Protein AF-K1ML30-F1 (afdb_monomer)

Mean predicted aligned error: 3.65 Å

InterPro domains:
  IPR010315 Protein of unknown function DUF915, hydrolase-like [PF06028] (2-61)
  IPR029058 Alpha/Beta hydrolase fold [G3DSA:3.40.50.1820] (1-61)

Solvent-a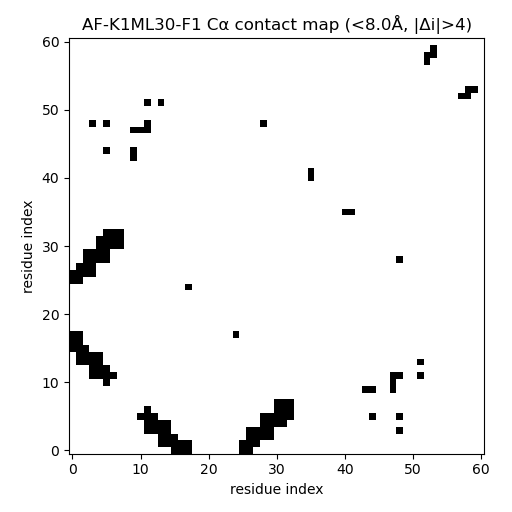ccessible surface area (backbone atoms only — not comparable to full-atom values): 3780 Å² total; per-residue (Å²): 97,30,38,35,42,28,44,81,87,46,53,69,46,78,47,76,49,76,65,89,85,61,74,88,75,70,72,49,77,47,54,72,54,74,80,66,85,53,65,71,58,54,54,51,38,55,51,40,48,52,52,52,49,24,72,75,69,66,62,75,134

Radius of gyration: 12.0 Å; Cα contacts (8 Å, |Δi|>4): 70; chains: 1; bounding box: 28×20×30 Å

Nearest PDB structures (foldseek):
  3fle-assembly2_B  TM=9.191E-01  e=2.011E-03  Staphylococcus epidermidis ATCC 12228
  3lp5-assembly1_A  TM=8.534E-01  e=6.723E-03  Lactiplantibacillus plantarum
  3ds8-assembly1_A  TM=8.481E-01  e=6.517E-02  Listeria innocua

Organism: NCBI:txid883092

Foldseek 3Di:
DKEWEQEPVLDTDIDDDDDPPDDPDDYHYDYPPPVPPDPVVVVSSVVSVVVVCCVVPVDDD

pLDDT: mean 90.79, std 6.66, range [71.12, 97.38]

Sequence (61 aa):
MIRAEVAPNGKVSLSGSWKKGAKNPIAEVNYENNRELNFSRHGVYATNVVKALQKRYGIKK

Structure (mmCIF, N/CA/C/O backbone):
data_AF-K1ML30-F1
#
_entry.id   AF-K1ML30-F1
#
loop_
_atom_site.group_PDB
_atom_site.id
_atom_site.type_symbol
_atom_site.label_atom_id
_atom_site.label_alt_id
_atom_site.label_comp_id
_atom_site.label_asym_id
_atom_site.label_entity_id
_atom_site.label_seq_id
_atom_site.pdbx_PDB_ins_code
_atom_site.Cartn_x
_atom_site.Cartn_y
_atom_site.Cartn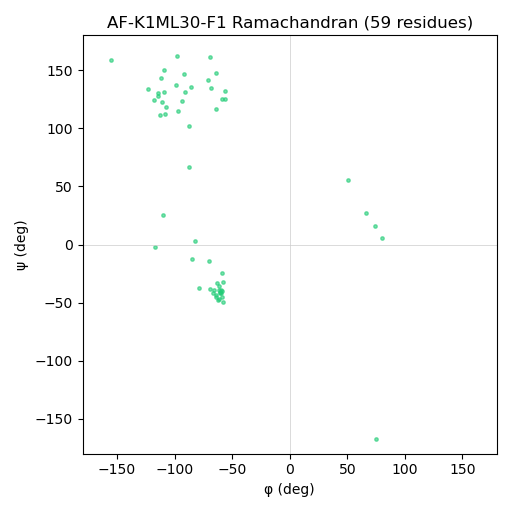_z
_atom_site.occupancy
_atom_site.B_iso_or_equiv
_atom_site.auth_seq_id
_atom_site.auth_comp_id
_atom_site.auth_asym_id
_atom_site.auth_atom_id
_atom_site.pdbx_PDB_model_num
ATOM 1 N N . MET A 1 1 ? -5.689 -11.301 7.586 1.00 81.94 1 MET A N 1
ATOM 2 C CA . MET A 1 1 ? -4.364 -10.873 7.086 1.00 81.94 1 MET A CA 1
ATOM 3 C C . MET A 1 1 ? -4.599 -9.998 5.869 1.00 81.94 1 MET A C 1
ATOM 5 O O . MET A 1 1 ? -5.640 -10.163 5.237 1.00 81.94 1 MET A O 1
ATOM 9 N N . ILE A 1 2 ? -3.712 -9.044 5.590 1.00 93.75 2 ILE A N 1
ATOM 10 C CA . ILE A 1 2 ? -3.799 -8.218 4.382 1.00 93.75 2 ILE A CA 1
ATOM 11 C C . ILE A 1 2 ? -2.638 -8.556 3.452 1.00 93.75 2 ILE A C 1
ATOM 13 O O . ILE A 1 2 ? -1.528 -8.806 3.929 1.00 93.75 2 ILE A O 1
ATOM 17 N N . ARG A 1 3 ? -2.904 -8.533 2.149 1.00 96.38 3 ARG A N 1
ATOM 18 C CA . ARG A 1 3 ? -1.900 -8.706 1.104 1.00 96.38 3 ARG A CA 1
ATOM 19 C C . ARG A 1 3 ? -1.913 -7.500 0.174 1.00 96.38 3 ARG A C 1
ATOM 21 O O . ARG A 1 3 ? -2.984 -7.020 -0.201 1.00 96.38 3 ARG A O 1
ATOM 28 N N . ALA A 1 4 ? -0.731 -6.988 -0.136 1.00 97.00 4 ALA A N 1
ATOM 29 C CA . ALA A 1 4 ? -0.516 -5.896 -1.067 1.00 97.00 4 ALA A CA 1
ATOM 30 C C . ALA A 1 4 ? 0.131 -6.447 -2.337 1.00 97.00 4 ALA A C 1
ATOM 32 O O . ALA A 1 4 ? 1.278 -6.881 -2.314 1.00 97.00 4 ALA A O 1
ATOM 33 N N . GLU A 1 5 ? -0.615 -6.418 -3.432 1.00 96.94 5 GLU A N 1
A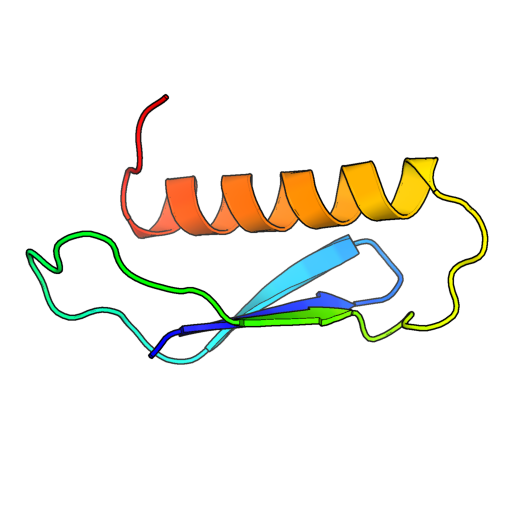TOM 34 C CA . GLU A 1 5 ? -0.136 -6.795 -4.759 1.00 96.94 5 GLU A CA 1
ATOM 35 C C . GLU A 1 5 ? 0.343 -5.528 -5.468 1.00 96.94 5 GLU A C 1
ATOM 37 O O . GLU A 1 5 ? -0.411 -4.552 -5.569 1.00 96.94 5 GLU A O 1
ATOM 42 N N . VAL A 1 6 ? 1.597 -5.518 -5.918 1.00 96.12 6 VAL A N 1
ATOM 43 C CA . VAL A 1 6 ? 2.211 -4.377 -6.601 1.00 96.12 6 VAL A CA 1
ATOM 44 C C . VAL A 1 6 ? 2.492 -4.741 -8.051 1.00 96.12 6 VAL A C 1
ATOM 46 O O . VAL A 1 6 ? 3.382 -5.541 -8.343 1.00 96.12 6 VAL A O 1
ATOM 49 N N . ALA A 1 7 ? 1.758 -4.103 -8.958 1.00 94.50 7 ALA A N 1
ATOM 50 C CA . ALA A 1 7 ? 1.939 -4.268 -10.394 1.00 94.50 7 ALA A CA 1
ATOM 51 C C . ALA A 1 7 ? 3.269 -3.641 -10.871 1.00 94.50 7 ALA A C 1
ATOM 53 O O . ALA A 1 7 ? 3.799 -2.747 -10.203 1.00 94.50 7 ALA A O 1
ATOM 54 N N . PRO A 1 8 ? 3.795 -4.000 -12.061 1.00 91.06 8 PRO A N 1
ATOM 55 C CA . PRO A 1 8 ? 5.058 -3.456 -12.578 1.00 91.06 8 PRO A CA 1
ATOM 56 C C . PRO A 1 8 ? 5.077 -1.926 -12.736 1.00 91.06 8 PRO A C 1
ATOM 58 O O . PRO A 1 8 ? 6.128 -1.293 -12.675 1.00 91.06 8 PRO A O 1
ATOM 61 N N . ASN A 1 9 ? 3.911 -1.298 -12.891 1.00 91.69 9 ASN A N 1
ATOM 62 C CA . ASN A 1 9 ? 3.778 0.162 -12.923 1.00 91.69 9 ASN A CA 1
ATOM 63 C C . ASN A 1 9 ? 3.729 0.815 -11.523 1.00 91.69 9 ASN A C 1
ATOM 65 O O . ASN A 1 9 ? 3.534 2.023 -11.414 1.00 91.69 9 ASN A O 1
ATOM 69 N N . GLY A 1 10 ? 3.873 0.035 -10.449 1.00 92.38 10 GLY A N 1
ATOM 70 C CA . GLY A 1 10 ? 3.839 0.493 -9.062 1.00 92.38 10 GLY A CA 1
ATOM 71 C C . GLY A 1 10 ? 2.439 0.707 -8.484 1.00 92.38 10 GLY A C 1
ATOM 72 O O . GLY A 1 10 ? 2.330 1.201 -7.358 1.00 92.38 10 GLY A O 1
ATOM 73 N N . LYS A 1 11 ? 1.369 0.363 -9.215 1.00 96.19 11 LYS A N 1
ATOM 74 C CA . LYS A 1 11 ? -0.004 0.391 -8.693 1.00 96.19 11 LYS A CA 1
ATOM 75 C C . LYS A 1 11 ? -0.181 -0.704 -7.641 1.00 96.19 11 LYS A C 1
ATOM 77 O O . LYS A 1 11 ? 0.216 -1.842 -7.865 1.00 96.19 11 LYS A O 1
ATOM 82 N N . VAL A 1 12 ? -0.814 -0.352 -6.522 1.00 97.38 12 VAL A N 1
ATOM 83 C CA . VAL A 1 12 ? -1.034 -1.261 -5.389 1.00 97.38 12 VAL A CA 1
ATOM 84 C C . VAL A 1 12 ? -2.506 -1.643 -5.279 1.00 97.38 12 VAL A C 1
ATOM 86 O O . VAL A 1 12 ? -3.376 -0.768 -5.244 1.00 97.38 12 VAL A O 1
ATOM 89 N N . SER A 1 13 ? -2.768 -2.940 -5.149 1.00 97.06 13 SER A N 1
ATOM 90 C CA . SER A 1 13 ? -4.074 -3.512 -4.818 1.00 97.06 13 SER A CA 1
ATOM 91 C C . SER A 1 13 ? -4.004 -4.188 -3.450 1.00 97.06 13 SER A C 1
ATOM 93 O O . SER A 1 13 ? -3.095 -4.968 -3.187 1.00 97.06 13 SER A O 1
ATOM 95 N N . LEU A 1 14 ? -4.958 -3.889 -2.562 1.00 96.75 14 LEU A N 1
ATOM 96 C CA . LEU A 1 14 ? -5.006 -4.465 -1.214 1.00 96.75 14 LEU A CA 1
ATOM 97 C C . LEU A 1 14 ? -6.135 -5.490 -1.104 1.00 96.75 14 LEU A C 1
ATOM 99 O O . LEU A 1 14 ? -7.307 -5.119 -1.195 1.00 96.75 14 LEU A O 1
ATOM 103 N N . SER A 1 15 ? -5.802 -6.745 -0.814 1.00 96.38 15 SER A N 1
ATOM 104 C CA . SER A 1 15 ? -6.771 -7.814 -0.556 1.00 96.38 15 SER A CA 1
ATOM 105 C C . SER A 1 15 ? -6.773 -8.225 0.919 1.00 96.38 15 SER A C 1
ATOM 107 O O . SER A 1 15 ? -5.782 -8.086 1.640 1.00 96.38 15 SER A O 1
ATOM 109 N N . GLY A 1 16 ? -7.930 -8.683 1.400 1.00 94.38 16 GLY A N 1
ATOM 110 C CA . GLY A 1 16 ? -8.145 -8.987 2.814 1.00 94.38 16 GLY A CA 1
ATOM 111 C C . GLY A 1 16 ? -8.313 -7.740 3.687 1.00 94.38 16 GLY A C 1
ATOM 112 O O . GLY A 1 16 ? -8.545 -6.624 3.206 1.00 94.38 16 GLY A O 1
ATOM 113 N N . SER A 1 17 ? -8.244 -7.940 5.001 1.00 94.50 17 SER A N 1
ATOM 114 C CA . SER A 1 17 ? -8.381 -6.876 5.993 1.00 94.50 17 SER A CA 1
ATOM 115 C C . SER A 1 17 ? -7.693 -7.227 7.311 1.00 94.50 17 SER A C 1
ATOM 117 O O . SER A 1 17 ? -7.440 -8.396 7.640 1.00 94.50 17 SER A O 1
ATOM 119 N N . TRP A 1 18 ? -7.387 -6.185 8.078 1.00 93.50 18 TRP A N 1
ATOM 120 C CA . TRP A 1 18 ? -7.076 -6.315 9.495 1.00 93.50 18 TRP A CA 1
ATOM 121 C C . TRP A 1 18 ? -8.344 -6.147 10.325 1.00 93.50 18 TRP A C 1
ATOM 123 O O . TRP A 1 18 ? -9.234 -5.371 9.975 1.00 93.50 18 TRP A O 1
ATOM 133 N N . LYS A 1 19 ? -8.418 -6.866 11.449 1.00 90.88 19 LYS A N 1
ATOM 134 C CA . LYS A 1 19 ? -9.483 -6.652 12.431 1.00 90.88 19 LYS A CA 1
ATOM 135 C C . LYS A 1 19 ? -9.355 -5.245 13.021 1.00 90.88 19 LYS A C 1
ATOM 137 O O . LYS A 1 19 ? -8.247 -4.729 13.184 1.00 90.88 19 LYS A O 1
ATOM 142 N N . LYS A 1 20 ? -10.487 -4.631 13.370 1.00 89.25 20 LYS A N 1
ATOM 143 C CA . LYS A 1 20 ? -10.505 -3.334 14.059 1.00 89.25 20 LYS A CA 1
ATOM 144 C C . LYS A 1 20 ? -9.693 -3.432 15.356 1.00 89.25 20 LYS A C 1
ATOM 146 O O . LYS A 1 20 ? -9.867 -4.382 16.112 1.00 89.25 20 LYS A O 1
ATOM 151 N N . GLY A 1 21 ? -8.806 -2.466 15.593 1.00 87.81 21 GLY A N 1
ATOM 152 C CA . GLY A 1 21 ? -7.952 -2.445 16.786 1.00 87.81 21 GLY A CA 1
ATOM 153 C C . GLY A 1 21 ? -6.805 -3.463 16.784 1.00 87.81 21 GLY A C 1
ATOM 154 O O . GLY A 1 21 ? -6.233 -3.716 17.842 1.00 87.81 21 GLY A O 1
ATOM 155 N N . ALA A 1 22 ? -6.458 -4.055 15.634 1.00 90.38 22 ALA A N 1
ATOM 156 C CA . ALA A 1 22 ? -5.281 -4.913 15.526 1.00 90.38 22 ALA A CA 1
ATOM 157 C C . ALA A 1 22 ? -4.011 -4.158 15.965 1.00 90.38 22 ALA A C 1
ATOM 159 O O . ALA A 1 22 ? -3.701 -3.090 15.436 1.00 90.38 22 ALA A O 1
ATOM 160 N N . LYS A 1 23 ? -3.278 -4.727 16.926 1.00 89.50 23 LYS A N 1
ATOM 161 C CA . LYS A 1 23 ? -1.981 -4.215 17.387 1.00 89.50 23 LYS A CA 1
ATOM 162 C C . LYS A 1 23 ? -0.871 -4.874 16.569 1.00 89.50 23 LYS A C 1
ATOM 164 O O . LYS A 1 23 ? -0.887 -6.091 16.420 1.00 89.50 23 LYS A O 1
ATOM 169 N N . ASN A 1 24 ? 0.064 -4.075 16.054 1.00 90.50 24 ASN A N 1
ATOM 170 C CA . ASN A 1 24 ? 1.187 -4.515 15.211 1.00 90.50 24 ASN A CA 1
ATOM 171 C C . ASN A 1 24 ? 0.758 -5.399 14.023 1.00 90.50 24 ASN A C 1
ATOM 173 O O . ASN A 1 24 ? 1.213 -6.537 13.896 1.00 90.50 24 ASN A O 1
ATOM 177 N N . PRO A 1 25 ? -0.166 -4.924 13.169 1.00 91.81 25 PRO A N 1
ATOM 178 C CA . PRO A 1 25 ? -0.665 -5.747 12.086 1.00 91.81 25 PRO A CA 1
ATOM 179 C C . PRO A 1 25 ? 0.403 -5.939 10.997 1.00 91.81 25 PRO A C 1
ATOM 181 O O . PRO A 1 25 ? 1.134 -5.013 10.651 1.00 91.81 25 PRO A O 1
ATOM 184 N N . ILE A 1 26 ? 0.464 -7.143 10.429 1.00 93.56 26 ILE A N 1
ATOM 185 C CA . ILE A 1 26 ? 1.417 -7.505 9.371 1.00 93.56 26 ILE A CA 1
ATOM 186 C C . ILE A 1 26 ? 0.727 -7.410 8.004 1.00 93.56 26 ILE A C 1
ATOM 188 O O . ILE A 1 26 ? -0.424 -7.842 7.847 1.00 93.56 26 ILE A O 1
ATOM 192 N N . ALA A 1 27 ? 1.434 -6.845 7.023 1.00 94.94 27 ALA A N 1
ATOM 193 C CA . ALA A 1 27 ? 1.068 -6.866 5.610 1.00 94.94 27 ALA A CA 1
ATOM 194 C C . ALA A 1 27 ? 2.097 -7.679 4.825 1.00 94.94 27 ALA A C 1
ATOM 196 O O . ALA A 1 27 ? 3.293 -7.413 4.911 1.00 94.94 27 ALA A O 1
ATOM 197 N N . GLU A 1 28 ? 1.621 -8.644 4.046 1.00 95.31 28 GLU A N 1
ATOM 198 C CA . GLU A 1 28 ? 2.449 -9.330 3.058 1.00 95.31 28 GLU A CA 1
ATOM 199 C C . GLU A 1 28 ? 2.453 -8.521 1.763 1.00 95.31 28 GLU A C 1
ATOM 201 O O . GLU A 1 28 ? 1.401 -8.041 1.334 1.00 95.31 28 GLU A O 1
ATOM 206 N N . VAL A 1 29 ? 3.623 -8.355 1.151 1.00 95.06 29 VAL A N 1
ATOM 207 C CA . VAL A 1 29 ? 3.784 -7.591 -0.088 1.00 95.06 29 VAL A CA 1
ATOM 208 C C . VAL A 1 29 ? 4.300 -8.518 -1.172 1.00 95.06 29 VAL A C 1
ATOM 210 O O . VAL A 1 29 ? 5.349 -9.137 -1.007 1.00 95.06 29 VAL A O 1
ATOM 213 N N . ASN A 1 30 ? 3.574 -8.585 -2.281 1.00 94.38 30 ASN A N 1
ATOM 214 C CA . ASN A 1 30 ? 3.992 -9.287 -3.480 1.00 94.38 30 ASN A CA 1
ATOM 215 C C . ASN A 1 30 ? 4.286 -8.268 -4.585 1.00 94.38 30 ASN A C 1
ATOM 217 O O . ASN A 1 30 ? 3.427 -7.461 -4.945 1.00 94.38 30 ASN A O 1
ATOM 221 N N . TYR A 1 31 ? 5.506 -8.305 -5.117 1.00 92.56 31 TYR A N 1
ATOM 222 C CA . TYR A 1 31 ? 5.897 -7.505 -6.272 1.00 92.56 31 TYR A CA 1
ATOM 223 C C . TYR A 1 31 ? 5.776 -8.374 -7.521 1.00 92.56 31 TYR A C 1
ATOM 225 O O . TYR A 1 31 ? 6.526 -9.335 -7.670 1.00 92.56 31 TYR A O 1
ATOM 233 N N . GLU A 1 32 ? 4.868 -8.029 -8.437 1.00 90.38 32 GLU A N 1
ATOM 234 C CA . GLU A 1 32 ? 4.733 -8.748 -9.712 1.00 90.38 32 GLU A CA 1
ATOM 235 C C . GLU A 1 32 ? 6.027 -8.659 -10.531 1.00 90.38 32 GLU A C 1
ATOM 237 O O . GLU A 1 32 ? 6.442 -9.626 -11.164 1.00 90.38 32 GLU A O 1
ATOM 242 N N . ASN A 1 33 ? 6.719 -7.518 -10.452 1.00 85.06 33 ASN A N 1
ATOM 243 C CA . ASN A 1 33 ? 8.076 -7.370 -10.968 1.00 85.06 33 ASN A CA 1
ATOM 244 C C . ASN A 1 33 ? 9.117 -7.792 -9.912 1.00 85.06 33 ASN A C 1
ATOM 246 O O . ASN A 1 33 ? 9.868 -6.973 -9.379 1.00 85.06 33 ASN A O 1
ATOM 250 N N . ASN A 1 34 ? 9.137 -9.083 -9.580 1.00 77.25 34 ASN A N 1
ATOM 251 C CA . ASN A 1 34 ? 9.989 -9.655 -8.530 1.00 77.25 34 ASN A CA 1
ATOM 252 C C . ASN A 1 34 ? 11.494 -9.678 -8.869 1.00 77.25 34 ASN A C 1
ATOM 254 O O . ASN A 1 34 ? 12.313 -9.877 -7.975 1.00 77.25 34 ASN A O 1
ATOM 258 N N . ARG A 1 35 ? 11.865 -9.473 -10.140 1.00 78.62 35 ARG A N 1
ATOM 259 C CA . ARG A 1 35 ? 13.256 -9.413 -10.630 1.00 78.62 35 ARG A CA 1
ATOM 260 C C . ARG A 1 35 ? 13.684 -8.005 -11.055 1.00 78.62 35 ARG A C 1
ATOM 262 O O . ARG A 1 35 ? 14.566 -7.858 -11.895 1.00 78.62 35 ARG A O 1
ATOM 269 N N . GLU A 1 36 ? 13.065 -6.963 -10.506 1.00 72.25 36 GLU A N 1
ATOM 270 C CA . GLU A 1 36 ? 13.499 -5.590 -10.768 1.00 72.25 36 GLU A CA 1
ATOM 271 C C . GLU A 1 36 ? 14.918 -5.376 -10.210 1.00 72.25 36 GLU A C 1
ATOM 273 O O . GLU A 1 36 ? 15.151 -5.494 -9.008 1.00 72.25 36 GLU A O 1
ATOM 278 N N . LEU A 1 37 ? 15.881 -5.094 -11.090 1.00 74.88 37 LEU A N 1
ATOM 279 C CA . LEU A 1 37 ? 17.292 -4.900 -10.732 1.00 74.88 37 LEU A CA 1
ATOM 280 C C . LEU A 1 37 ? 17.573 -3.460 -10.277 1.00 74.88 37 LEU A C 1
ATOM 282 O O . LEU A 1 37 ? 18.630 -3.168 -9.718 1.00 74.88 37 LEU A O 1
ATOM 286 N N . ASN A 1 38 ? 16.622 -2.547 -10.496 1.00 80.88 38 ASN A N 1
ATOM 287 C CA . ASN A 1 38 ? 16.709 -1.171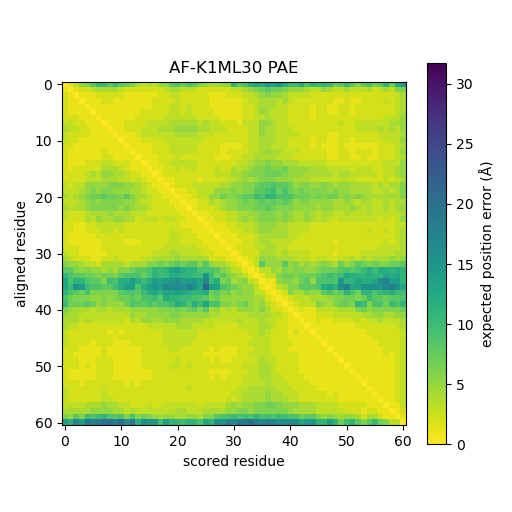 -10.045 1.00 80.88 38 ASN A CA 1
ATOM 288 C C . ASN A 1 38 ? 16.165 -1.016 -8.613 1.00 80.88 38 ASN A C 1
ATOM 290 O O . ASN A 1 38 ? 14.959 -0.906 -8.382 1.00 80.88 38 ASN A O 1
ATOM 294 N N . PHE A 1 39 ? 17.071 -0.925 -7.640 1.00 75.62 39 PHE A N 1
ATOM 295 C CA . PHE A 1 39 ? 16.731 -0.719 -6.227 1.00 75.62 39 PHE A CA 1
ATOM 296 C C . PHE A 1 39 ? 15.909 0.550 -5.953 1.00 75.62 39 PHE A C 1
ATOM 298 O O . PHE A 1 39 ? 15.046 0.542 -5.07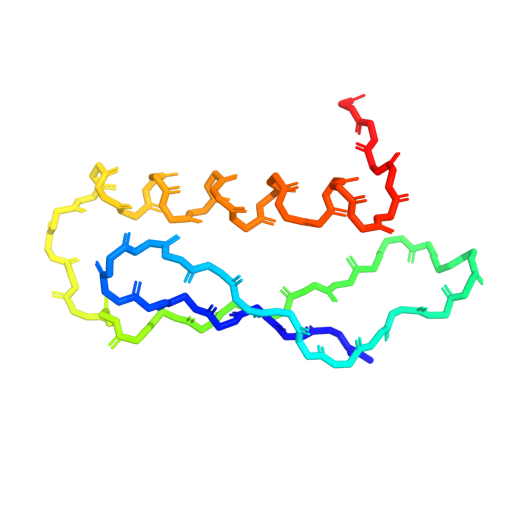3 1.00 75.62 39 PHE A O 1
ATOM 305 N N . SER A 1 40 ? 16.102 1.629 -6.719 1.00 82.12 40 SER A N 1
ATOM 306 C CA . SER A 1 40 ? 15.303 2.850 -6.560 1.00 82.12 40 SER A CA 1
ATOM 307 C C . SER A 1 40 ? 13.824 2.604 -6.869 1.00 82.12 40 SER A C 1
ATOM 309 O O . SER A 1 40 ? 12.958 3.183 -6.211 1.00 82.12 40 SER A O 1
ATOM 311 N N . ARG A 1 41 ? 13.508 1.703 -7.811 1.00 83.19 41 ARG A N 1
ATOM 312 C CA . ARG A 1 41 ? 12.119 1.315 -8.108 1.00 83.19 41 ARG A CA 1
ATOM 313 C C . ARG A 1 41 ? 11.480 0.515 -6.978 1.00 83.19 41 ARG A C 1
ATOM 315 O O . ARG A 1 41 ? 10.327 0.784 -6.647 1.00 83.19 41 ARG A O 1
ATOM 322 N N . HIS A 1 42 ? 12.227 -0.370 -6.319 1.00 82.88 42 HIS A N 1
ATOM 323 C CA . HIS A 1 42 ? 11.739 -1.070 -5.121 1.00 82.88 42 HIS A CA 1
ATOM 324 C C . HIS A 1 42 ? 11.370 -0.098 -3.995 1.00 82.88 42 HIS A C 1
ATOM 326 O O . HIS A 1 42 ? 10.330 -0.256 -3.357 1.00 82.88 42 HIS A O 1
ATOM 332 N N . GLY A 1 43 ? 12.161 0.964 -3.802 1.00 88.12 43 GLY A N 1
ATOM 333 C CA . GLY A 1 43 ? 11.845 2.031 -2.846 1.00 88.12 43 GLY A CA 1
ATOM 334 C C . GLY A 1 43 ? 10.525 2.748 -3.156 1.00 88.12 43 GLY A C 1
ATOM 335 O O . GLY A 1 43 ? 9.720 3.007 -2.253 1.00 88.12 43 GLY A O 1
ATOM 336 N N . VAL A 1 44 ? 10.255 3.019 -4.438 1.00 92.56 44 VAL A N 1
ATOM 337 C CA . VAL A 1 44 ? 8.974 3.589 -4.891 1.00 92.56 44 VAL A CA 1
ATOM 338 C C . VAL A 1 44 ? 7.819 2.622 -4.624 1.00 92.56 44 VAL A C 1
ATOM 340 O O . VAL A 1 44 ? 6.789 3.037 -4.092 1.00 92.56 44 VAL A O 1
ATOM 343 N N . TYR A 1 45 ? 7.985 1.335 -4.927 1.00 93.50 45 TYR A N 1
ATOM 344 C CA . TYR A 1 45 ? 6.952 0.329 -4.688 1.00 93.50 45 TYR A CA 1
ATOM 345 C C . TYR A 1 45 ? 6.604 0.194 -3.201 1.00 93.50 45 TYR A C 1
ATOM 347 O O . TYR A 1 45 ? 5.429 0.272 -2.839 1.00 93.50 45 TYR A O 1
ATOM 355 N N . ALA A 1 46 ? 7.609 0.100 -2.328 1.00 93.25 46 ALA A N 1
ATOM 356 C CA . ALA A 1 46 ? 7.402 0.062 -0.882 1.00 93.25 46 ALA A CA 1
ATOM 357 C C . ALA A 1 46 ? 6.693 1.332 -0.374 1.00 93.25 46 ALA A C 1
ATOM 359 O O . ALA A 1 46 ? 5.747 1.253 0.414 1.00 93.25 46 ALA A O 1
ATOM 360 N N . THR A 1 47 ? 7.078 2.506 -0.887 1.00 95.44 47 THR A N 1
ATOM 361 C CA . THR A 1 47 ? 6.421 3.783 -0.557 1.00 95.44 47 THR A CA 1
ATOM 362 C C . THR A 1 47 ? 4.944 3.775 -0.951 1.00 95.44 47 THR A C 1
ATOM 364 O O . THR A 1 47 ? 4.093 4.237 -0.187 1.00 95.44 47 THR A O 1
ATOM 367 N N . ASN A 1 48 ? 4.612 3.234 -2.124 1.00 96.56 48 ASN A N 1
ATOM 368 C CA . ASN A 1 48 ? 3.231 3.144 -2.589 1.00 96.56 48 ASN A CA 1
ATOM 369 C C . ASN A 1 48 ? 2.394 2.210 -1.707 1.00 96.56 48 ASN A C 1
ATOM 371 O O . ASN A 1 48 ? 1.248 2.541 -1.398 1.00 96.56 48 ASN A O 1
ATOM 375 N N . VAL A 1 49 ? 2.964 1.091 -1.248 1.00 96.44 49 VAL A N 1
ATOM 376 C CA . VAL A 1 49 ? 2.291 0.172 -0.317 1.00 96.44 49 VAL A CA 1
ATOM 377 C C . VAL A 1 49 ? 1.984 0.869 1.005 1.00 96.44 49 VAL A C 1
ATOM 379 O O . VAL A 1 49 ? 0.840 0.834 1.461 1.00 96.44 49 VAL A O 1
ATOM 382 N N . VAL A 1 50 ? 2.963 1.568 1.589 1.00 95.62 50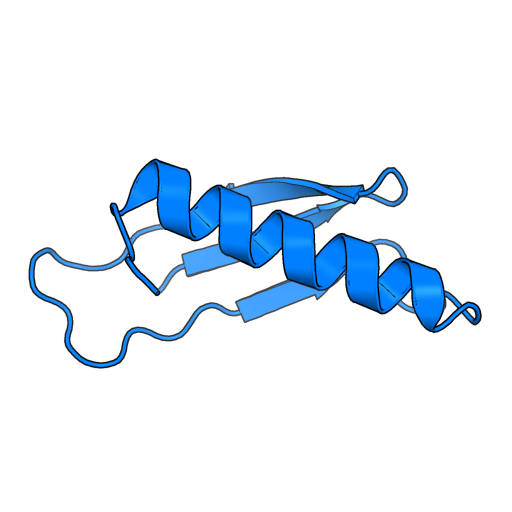 VAL A N 1
ATOM 383 C CA . VAL A 1 50 ? 2.759 2.335 2.828 1.00 95.62 50 VAL A CA 1
ATOM 384 C C . VAL A 1 50 ? 1.647 3.365 2.641 1.00 95.62 50 VAL A C 1
ATOM 386 O O . VAL A 1 50 ? 0.701 3.382 3.425 1.00 95.62 50 VAL A O 1
ATOM 389 N N . LYS A 1 51 ? 1.685 4.163 1.566 1.00 96.56 51 LYS A N 1
ATOM 390 C CA . LYS A 1 51 ? 0.641 5.160 1.270 1.00 96.56 51 LYS A CA 1
ATOM 391 C C . LYS A 1 51 ? -0.747 4.532 1.109 1.00 96.56 51 LYS A C 1
ATOM 393 O O . LYS A 1 51 ? -1.730 5.087 1.602 1.00 96.56 51 LYS A O 1
ATOM 398 N N . ALA A 1 52 ? -0.851 3.375 0.454 1.00 96.56 52 ALA A N 1
ATOM 399 C CA . ALA A 1 52 ? -2.117 2.661 0.297 1.00 96.56 52 ALA A CA 1
ATOM 400 C C . ALA A 1 52 ? -2.676 2.184 1.651 1.00 96.56 52 ALA A C 1
ATOM 402 O O . ALA A 1 52 ? -3.868 2.353 1.927 1.00 96.56 52 ALA A O 1
ATOM 403 N N . LEU A 1 53 ? -1.818 1.644 2.521 1.00 95.12 53 LEU A N 1
ATOM 404 C CA . LEU A 1 53 ? -2.192 1.220 3.873 1.00 95.12 53 LEU A CA 1
ATOM 405 C C . LEU A 1 53 ? -2.581 2.412 4.758 1.00 95.12 53 LEU A C 1
ATOM 407 O O . LEU A 1 53 ? -3.596 2.346 5.453 1.00 95.12 53 LEU A O 1
ATOM 411 N N . GLN A 1 54 ? -1.840 3.522 4.684 1.00 95.00 54 GLN A N 1
ATOM 412 C CA . GLN A 1 54 ? -2.174 4.774 5.369 1.00 95.00 54 GLN A CA 1
ATOM 413 C C . GLN A 1 54 ? -3.542 5.301 4.933 1.00 95.00 54 GLN A C 1
ATOM 415 O O . GLN A 1 54 ? -4.361 5.635 5.783 1.00 95.00 54 GLN A O 1
ATOM 420 N N . LYS A 1 55 ? -3.837 5.306 3.627 1.00 95.44 55 LYS A N 1
ATOM 421 C CA . LYS A 1 55 ? -5.141 5.739 3.106 1.00 95.44 55 LYS A CA 1
ATOM 422 C C . LYS A 1 55 ? -6.294 4.867 3.617 1.00 95.44 55 LYS A C 1
ATOM 424 O O . LYS A 1 55 ? -7.360 5.395 3.912 1.00 95.44 55 LYS A O 1
ATOM 429 N N . ARG A 1 56 ? -6.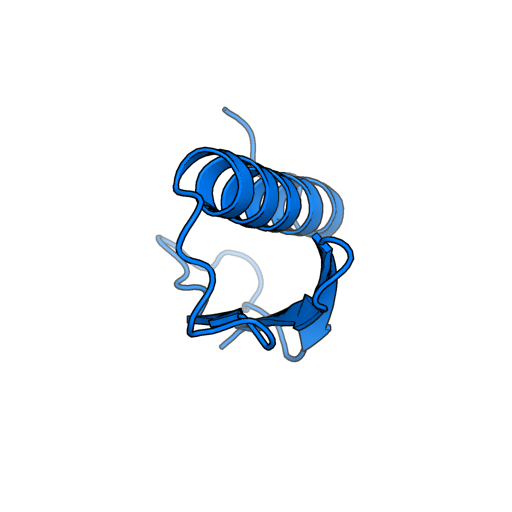100 3.546 3.715 1.00 94.69 56 ARG A N 1
ATOM 430 C CA . ARG A 1 56 ? -7.155 2.603 4.129 1.00 94.69 56 ARG A CA 1
ATOM 431 C C . ARG A 1 56 ? -7.392 2.570 5.640 1.00 94.69 56 ARG A C 1
ATOM 433 O O . ARG A 1 56 ? -8.534 2.408 6.057 1.00 94.69 56 ARG A O 1
ATOM 440 N N . TYR A 1 57 ? -6.335 2.684 6.444 1.00 93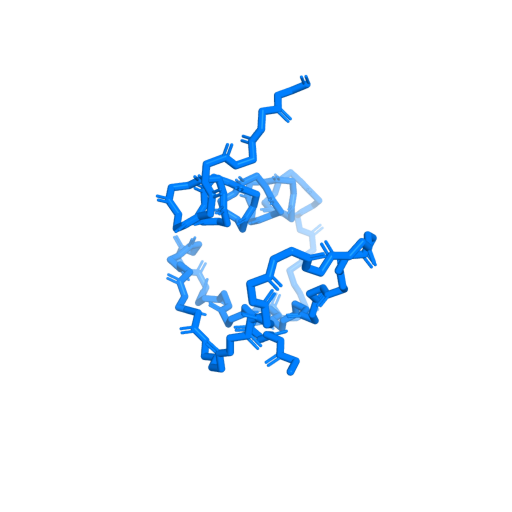.44 57 TYR A N 1
ATOM 441 C CA . TYR A 1 57 ? -6.403 2.481 7.899 1.00 93.44 57 TYR A CA 1
ATOM 442 C C . TYR A 1 57 ? -6.063 3.720 8.730 1.00 93.44 57 TYR A C 1
ATOM 444 O O . TYR A 1 57 ? -6.120 3.658 9.954 1.00 93.44 57 TYR A O 1
ATOM 452 N N . GLY A 1 58 ? -5.700 4.837 8.097 1.00 92.44 58 GLY A N 1
ATOM 453 C CA . GLY A 1 58 ? -5.331 6.066 8.797 1.00 92.44 58 GLY A CA 1
ATOM 454 C C . GLY A 1 58 ? -4.044 5.941 9.614 1.00 92.44 58 GLY A C 1
ATOM 455 O O . GLY A 1 58 ? -3.901 6.640 10.615 1.00 92.44 58 GLY A O 1
ATOM 456 N N . ILE A 1 59 ? -3.128 5.042 9.226 1.00 90.44 59 ILE A N 1
ATOM 457 C CA . ILE A 1 59 ? -1.823 4.894 9.887 1.00 90.44 59 ILE A CA 1
ATOM 458 C 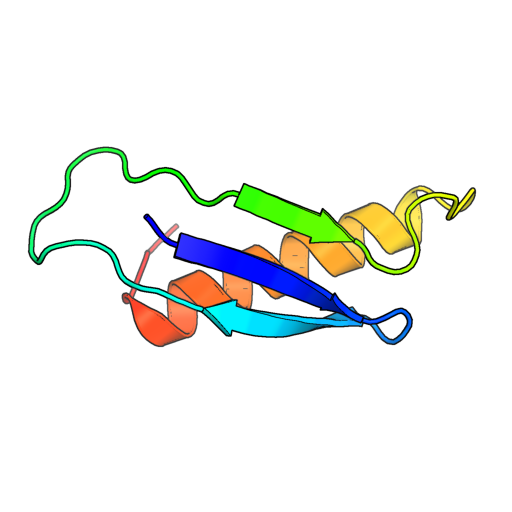C . ILE A 1 59 ? -1.080 6.229 9.803 1.00 90.44 59 ILE A C 1
ATOM 460 O O . ILE A 1 59 ? -0.899 6.786 8.718 1.00 90.44 59 ILE A O 1
ATOM 464 N N . LYS A 1 60 ? -0.654 6.739 10.956 1.00 88.81 60 LYS A N 1
ATOM 465 C CA . LYS A 1 60 ? 0.123 7.975 11.067 1.00 88.81 60 LYS A CA 1
ATOM 466 C C . LYS A 1 60 ? 1.611 7.652 11.183 1.00 88.81 60 LYS A C 1
ATOM 468 O O . LYS A 1 60 ? 1.976 6.501 11.416 1.00 88.81 60 LYS A O 1
ATOM 473 N N . LYS A 1 61 ? 2.429 8.667 10.913 1.00 71.12 61 LYS A N 1
ATOM 474 C CA . LYS A 1 61 ? 3.885 8.597 11.030 1.00 71.12 61 LYS A CA 1
ATOM 475 C C . LYS A 1 61 ? 4.306 8.484 12.491 1.00 71.12 61 LYS A C 1
ATOM 477 O O . LYS A 1 61 ? 3.577 9.058 13.331 1.00 71.12 61 LYS A O 1
#

Secondary structure (DSSP, 8-state):
-EEEEE-TT--EEEEE-PPTT-SS--EEEEESSTT---HHHHHHHHHHHHHHHHHHH----